Protein AF-A0A1B9MLX7-F1 (afdb_monomer)

Solvent-accessible surface area (backbone atoms only — not comparable to full-atom values): 8567 Å² total; per-residue (Å²): 111,68,70,59,54,53,50,50,52,50,48,53,52,51,50,55,49,59,58,48,46,47,58,79,43,64,92,51,54,65,65,53,55,49,51,52,50,48,68,56,47,51,56,51,53,52,50,49,38,59,75,66,64,44,59,67,57,57,55,50,49,54,51,48,36,74,76,34,62,69,55,48,54,53,51,52,52,52,50,51,52,52,48,53,43,52,49,48,60,43,42,26,48,68,71,72,37,39,64,18,41,53,51,23,61,69,44,44,65,57,52,49,51,53,46,38,36,70,77,68,63,53,80,77,50,75,69,53,49,51,52,49,52,53,51,52,49,53,52,52,51,48,46,68,74,64,64,45,82,47,77,62,34,78,102

Sequence (155 aa):
MIKGVALSILASCLFGLLYYYPVLLHSLSVVDIFCWRLLTSFPAIVILIIAGKQWSVITALFRRIKQQPLFLIGLLFSSVLLTIQMMIFIWAPLNGHGLSASLGYFLLPLAMVISGQIFYKEKLSFLQKIAVALAVLGVAIEIYITGAFSWETAV

Radius of gyration: 19.0 Å; Cα contacts (8 Å, |Δi|>4): 77; chains: 1; bounding box: 47×40×50 Å

Mean predicted aligned error: 7.0 Å

Foldseek 3Di:
DVVVVVVVVVVVVVVVVVLCVLVVVLVDDLVRVVVVCCVVVVVVVVVCCVVVVVVVVVVVVVVVCVVCVVVVVVVVVVVVVVSVLSSLSSVCVSVVLSLLLVLLVLCVVVVVVVCCCPVVVDDDDPVRVVVSVVSVVVSVVSCVVVVSHDPSSVD

pLDDT: mean 86.7, std 7.07, range [55.53, 94.69]

Structure (mmCIF, N/CA/C/O backbone):
data_AF-A0A1B9MLX7-F1
#
_entry.id   AF-A0A1B9MLX7-F1
#
loop_
_atom_site.group_PDB
_atom_site.id
_atom_site.type_symbol
_atom_site.label_atom_id
_atom_site.label_alt_id
_atom_site.label_comp_id
_atom_site.label_asym_id
_atom_site.label_entity_id
_atom_site.label_seq_id
_atom_site.pdbx_PDB_ins_code
_atom_site.Cartn_x
_atom_site.Cartn_y
_atom_site.Cartn_z
_atom_site.occupancy
_atom_site.B_iso_or_equiv
_atom_site.auth_seq_id
_atom_site.auth_comp_id
_atom_site.auth_asym_id
_atom_site.auth_atom_id
_atom_site.pdbx_PDB_model_num
ATOM 1 N N . MET A 1 1 ? -4.236 24.975 4.348 1.00 70.06 1 MET A N 1
ATOM 2 C CA . MET A 1 1 ? -4.414 24.468 2.967 1.00 70.06 1 MET A CA 1
ATOM 3 C C . MET A 1 1 ? -3.074 24.156 2.295 1.00 70.06 1 MET A C 1
ATOM 5 O O . MET A 1 1 ? -2.870 23.005 1.945 1.00 70.06 1 MET A O 1
ATOM 9 N N . ILE A 1 2 ? -2.115 25.095 2.231 1.00 85.56 2 ILE A N 1
ATOM 10 C CA . ILE A 1 2 ? -0.792 24.895 1.585 1.00 85.56 2 ILE A CA 1
ATOM 11 C C . ILE A 1 2 ? 0.001 23.696 2.144 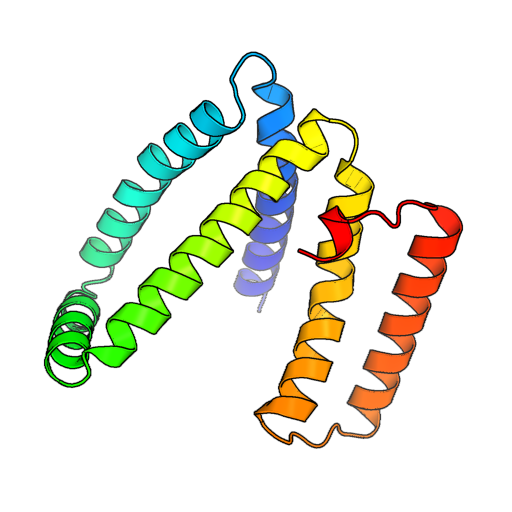1.00 85.56 2 ILE A C 1
ATOM 13 O O . ILE A 1 2 ? 0.517 22.900 1.369 1.00 85.56 2 ILE A O 1
ATOM 17 N N . LYS A 1 3 ? 0.041 23.504 3.473 1.00 82.81 3 LYS A N 1
ATOM 18 C CA . LYS A 1 3 ? 0.730 22.350 4.095 1.00 82.81 3 LYS A CA 1
ATOM 19 C C . LYS A 1 3 ? 0.179 20.994 3.627 1.00 82.81 3 LYS A C 1
ATOM 21 O O . LYS A 1 3 ? 0.952 20.069 3.425 1.00 82.81 3 LYS A O 1
ATOM 26 N N . GLY A 1 4 ? -1.138 20.887 3.434 1.00 87.50 4 GLY A N 1
ATOM 27 C CA . GLY A 1 4 ? -1.777 19.655 2.960 1.00 87.50 4 GLY A CA 1
ATOM 28 C C . GLY A 1 4 ? -1.475 19.376 1.489 1.00 87.50 4 GLY A C 1
ATOM 29 O O . GLY A 1 4 ? -1.146 18.250 1.138 1.00 87.50 4 GLY A O 1
ATOM 30 N N . VAL A 1 5 ? -1.498 20.417 0.651 1.00 89.50 5 VAL A N 1
ATOM 31 C CA . VAL A 1 5 ? -1.122 20.309 -0.768 1.00 89.50 5 VAL A CA 1
ATOM 32 C C . VAL A 1 5 ? 0.344 19.895 -0.908 1.00 89.50 5 VAL A C 1
ATOM 34 O O . VAL A 1 5 ? 0.643 18.953 -1.634 1.00 89.50 5 VAL A O 1
ATOM 37 N N . ALA A 1 6 ? 1.250 20.529 -0.158 1.00 92.75 6 ALA A N 1
ATOM 38 C CA . ALA A 1 6 ? 2.672 20.190 -0.176 1.00 92.75 6 ALA A CA 1
ATOM 39 C C . ALA A 1 6 ? 2.932 18.739 0.261 1.00 92.75 6 ALA A C 1
ATOM 41 O O . ALA A 1 6 ? 3.687 18.027 -0.396 1.00 92.75 6 ALA A O 1
ATOM 42 N N . LEU A 1 7 ? 2.269 18.276 1.328 1.00 91.19 7 LEU A N 1
ATOM 43 C CA . LEU A 1 7 ? 2.366 16.886 1.780 1.00 91.19 7 LEU A CA 1
ATOM 44 C C . LEU A 1 7 ? 1.813 15.899 0.748 1.00 91.19 7 LEU A C 1
ATOM 46 O O . LEU A 1 7 ? 2.410 14.847 0.551 1.00 91.19 7 LEU A O 1
ATOM 50 N N . SER A 1 8 ? 0.716 16.238 0.065 1.00 87.75 8 SER A N 1
ATOM 51 C CA . SER A 1 8 ? 0.154 15.395 -0.994 1.00 87.75 8 SER A CA 1
ATOM 52 C C . SER A 1 8 ? 1.109 15.262 -2.177 1.00 87.75 8 SER A C 1
ATOM 54 O O . SER A 1 8 ? 1.316 14.156 -2.659 1.00 87.75 8 SER A O 1
ATOM 56 N N . ILE A 1 9 ? 1.710 16.367 -2.629 1.00 91.50 9 ILE A N 1
ATOM 57 C CA . ILE A 1 9 ? 2.692 16.349 -3.723 1.00 91.50 9 ILE A CA 1
ATOM 58 C C . ILE A 1 9 ? 3.904 15.508 -3.317 1.00 91.50 9 ILE A C 1
ATOM 60 O O . ILE A 1 9 ? 4.333 14.640 -4.071 1.00 91.50 9 ILE A O 1
ATOM 64 N N . LEU A 1 10 ? 4.425 15.723 -2.106 1.00 93.25 10 LEU A N 1
ATOM 65 C CA . LEU A 1 10 ? 5.564 14.970 -1.592 1.00 93.25 10 LEU A CA 1
ATOM 66 C C . LEU A 1 10 ? 5.253 13.472 -1.490 1.00 93.25 10 LEU A C 1
ATOM 68 O O . LEU A 1 10 ? 6.074 12.657 -1.901 1.00 93.25 10 LEU A O 1
ATOM 72 N N . ALA A 1 11 ? 4.064 13.104 -1.010 1.00 88.75 11 ALA A N 1
ATOM 73 C CA . ALA A 1 11 ? 3.622 11.715 -0.956 1.00 88.75 11 ALA A CA 1
ATOM 74 C C . ALA A 1 11 ? 3.530 11.091 -2.356 1.00 88.75 11 ALA A C 1
ATOM 76 O O . ALA A 1 11 ? 4.032 9.987 -2.553 1.00 88.75 11 ALA A O 1
ATOM 77 N N . SER A 1 12 ? 2.967 11.804 -3.337 1.00 87.81 12 SER A N 1
ATOM 78 C CA . SER A 1 12 ? 2.893 11.332 -4.725 1.00 87.81 12 SER A CA 1
ATOM 79 C C . SER A 1 12 ? 4.280 11.135 -5.345 1.00 87.81 12 SER A C 1
ATOM 81 O O . SER A 1 12 ? 4.532 10.105 -5.968 1.00 87.81 12 SER A O 1
ATOM 83 N N . CYS A 1 13 ? 5.208 12.074 -5.131 1.00 90.38 13 CYS A N 1
ATOM 84 C CA . CYS A 1 13 ? 6.587 11.949 -5.607 1.00 90.38 13 CYS A CA 1
ATOM 85 C C . CYS A 1 13 ? 7.316 10.771 -4.945 1.00 90.38 13 CYS A C 1
ATOM 87 O O . CYS A 1 13 ? 7.984 9.997 -5.630 1.00 90.38 13 CYS A O 1
ATOM 89 N N . LEU A 1 14 ? 7.169 10.607 -3.625 1.00 88.69 14 LEU A N 1
ATOM 90 C CA . LEU A 1 14 ? 7.749 9.476 -2.900 1.00 88.69 14 LEU A CA 1
ATOM 91 C C . LEU A 1 14 ? 7.165 8.144 -3.367 1.00 88.69 14 LEU A C 1
ATOM 93 O O . LEU A 1 14 ? 7.908 7.177 -3.483 1.00 88.69 14 LEU A O 1
ATOM 97 N N . PHE A 1 15 ? 5.865 8.089 -3.658 1.00 85.88 15 PHE A N 1
ATOM 98 C CA . PHE A 1 15 ? 5.226 6.884 -4.176 1.00 85.88 15 PHE A CA 1
ATOM 99 C C . PHE A 1 15 ? 5.789 6.491 -5.548 1.00 85.88 15 PHE A C 1
ATOM 101 O O . PHE A 1 15 ? 6.160 5.336 -5.743 1.00 85.88 15 PHE A O 1
ATOM 108 N N . GLY A 1 16 ? 5.945 7.455 -6.463 1.00 83.94 16 GLY A N 1
ATOM 109 C CA . GLY A 1 16 ? 6.587 7.219 -7.760 1.00 83.94 16 GLY A CA 1
ATOM 110 C C . GLY A 1 16 ? 8.040 6.751 -7.625 1.00 83.94 16 GLY A C 1
ATOM 111 O O . GLY A 1 16 ? 8.450 5.792 -8.276 1.00 83.94 16 GLY A O 1
ATOM 112 N N . LEU A 1 17 ? 8.810 7.361 -6.717 1.00 85.94 17 LEU A N 1
ATOM 113 C CA . LEU A 1 17 ? 10.181 6.934 -6.427 1.00 85.94 17 LEU A CA 1
ATOM 114 C C . LEU A 1 17 ? 10.229 5.509 -5.859 1.00 85.94 17 LEU A C 1
ATOM 116 O O . LEU A 1 17 ? 11.072 4.706 -6.253 1.00 85.94 17 LEU A O 1
ATOM 120 N N . LEU A 1 18 ? 9.310 5.184 -4.949 1.00 82.62 18 LEU A N 1
ATOM 121 C CA . LEU A 1 18 ? 9.201 3.867 -4.328 1.00 82.62 18 LEU A CA 1
ATOM 122 C C . LEU A 1 18 ? 8.823 2.782 -5.346 1.00 82.62 18 LEU A C 1
ATOM 124 O O . LEU A 1 18 ? 9.239 1.638 -5.187 1.00 82.62 18 LEU A O 1
ATOM 128 N N . TYR A 1 19 ? 8.088 3.136 -6.401 1.00 82.62 19 TYR A N 1
ATOM 129 C CA . TYR A 1 19 ? 7.801 2.237 -7.517 1.00 82.62 19 TYR A CA 1
ATOM 130 C C . TYR A 1 19 ? 9.027 1.955 -8.394 1.00 82.62 19 TYR A C 1
ATOM 132 O O . TYR A 1 19 ? 9.206 0.840 -8.875 1.00 82.62 19 TYR A O 1
ATOM 140 N N . TYR A 1 20 ? 9.902 2.947 -8.572 1.00 83.88 20 TYR A N 1
ATOM 141 C CA . TYR A 1 20 ? 11.147 2.794 -9.328 1.00 83.88 20 TYR A CA 1
ATOM 142 C C . TYR A 1 20 ? 12.271 2.125 -8.516 1.00 83.88 20 TYR A C 1
ATOM 144 O O . TYR A 1 20 ? 13.183 1.520 -9.075 1.00 83.88 20 TYR A O 1
ATOM 152 N N . TYR A 1 21 ? 12.198 2.189 -7.186 1.00 84.19 21 TYR A N 1
ATOM 153 C CA . TYR A 1 21 ? 13.201 1.644 -6.270 1.00 84.19 21 TYR A CA 1
ATOM 154 C C . TYR A 1 21 ? 13.591 0.170 -6.523 1.00 84.19 21 TYR A C 1
ATOM 156 O O . TYR A 1 21 ? 14.791 -0.108 -6.528 1.00 84.19 21 TYR A O 1
ATOM 164 N N . PRO A 1 22 ? 12.661 -0.773 -6.795 1.00 82.62 22 PRO A N 1
ATOM 165 C CA . PRO A 1 22 ? 13.012 -2.144 -7.166 1.00 82.62 22 PRO A CA 1
ATOM 166 C C . PRO A 1 22 ? 13.949 -2.245 -8.372 1.00 82.62 22 PRO A C 1
ATOM 168 O O . PRO A 1 22 ? 14.861 -3.060 -8.354 1.00 82.62 22 PRO A O 1
ATOM 171 N N . VAL A 1 23 ? 13.783 -1.390 -9.386 1.00 82.94 23 VAL A N 1
ATOM 172 C CA . VAL A 1 23 ? 14.609 -1.399 -10.608 1.00 82.94 23 VAL A CA 1
ATOM 173 C C . VAL A 1 23 ? 16.068 -1.047 -10.296 1.00 82.94 23 VAL A C 1
ATOM 175 O O . VAL A 1 23 ? 16.997 -1.632 -10.856 1.00 82.94 23 VAL A O 1
ATOM 178 N N . LEU A 1 24 ? 16.290 -0.141 -9.339 1.00 84.19 24 LEU A N 1
ATOM 179 C CA . LEU A 1 24 ? 17.631 0.193 -8.844 1.00 84.19 24 LEU A CA 1
ATOM 180 C C . LEU A 1 24 ? 18.294 -0.977 -8.100 1.00 84.19 24 LEU A C 1
ATOM 182 O O . LEU A 1 24 ? 19.517 -1.031 -8.009 1.00 84.19 24 LEU A O 1
ATOM 186 N N . LEU A 1 25 ? 17.493 -1.917 -7.594 1.00 83.62 25 LEU A N 1
ATOM 187 C CA . LEU A 1 25 ? 17.918 -3.105 -6.859 1.00 83.62 25 LEU A CA 1
ATOM 188 C C . LEU A 1 25 ? 17.772 -4.395 -7.677 1.00 83.62 25 LEU A C 1
ATOM 190 O O . LEU A 1 25 ? 17.652 -5.466 -7.093 1.00 83.62 25 LEU A O 1
ATOM 194 N N . HIS A 1 26 ? 17.795 -4.323 -9.011 1.00 77.69 26 HIS A N 1
ATOM 195 C CA . HIS A 1 26 ? 17.570 -5.478 -9.894 1.00 77.69 26 HIS A CA 1
ATOM 196 C C . HIS A 1 26 ? 18.500 -6.684 -9.646 1.00 77.69 26 HIS A C 1
ATOM 198 O O . HIS A 1 26 ? 18.206 -7.783 -10.104 1.00 77.69 26 HIS A O 1
ATOM 204 N N . SER A 1 27 ? 19.628 -6.494 -8.954 1.00 82.44 27 SER A N 1
ATOM 205 C CA . SER A 1 27 ? 20.536 -7.574 -8.552 1.00 82.44 27 SER A CA 1
ATOM 206 C C . SER A 1 27 ? 20.003 -8.435 -7.399 1.00 82.44 27 SER A C 1
ATOM 208 O O . SER A 1 27 ? 20.518 -9.527 -7.171 1.00 82.44 27 SER A O 1
ATOM 210 N N . LEU A 1 28 ? 18.992 -7.957 -6.671 1.00 85.44 28 LEU A N 1
ATOM 211 C CA . LEU A 1 28 ? 18.345 -8.651 -5.561 1.00 85.44 28 LEU A CA 1
ATOM 212 C C . LEU A 1 28 ? 17.065 -9.350 -6.027 1.00 85.44 28 LEU A C 1
ATOM 214 O O . LEU A 1 28 ? 16.366 -8.872 -6.921 1.00 85.44 28 LEU A O 1
ATOM 218 N N . SER A 1 29 ? 16.715 -10.468 -5.386 1.00 88.56 29 SER A N 1
ATOM 219 C CA . SER A 1 29 ? 15.444 -11.128 -5.680 1.00 88.56 29 SER A CA 1
ATOM 220 C C . SER A 1 29 ? 14.256 -10.303 -5.163 1.00 88.56 29 SER A C 1
ATOM 222 O O . SER A 1 29 ? 14.378 -9.497 -4.238 1.00 88.56 29 SER A O 1
ATOM 224 N N . VAL A 1 30 ? 13.062 -10.540 -5.720 1.00 87.50 30 VAL A N 1
ATOM 225 C CA . VAL A 1 30 ? 11.806 -9.909 -5.258 1.00 87.50 30 VAL A CA 1
ATOM 226 C C . VAL A 1 30 ? 11.595 -10.116 -3.755 1.00 87.50 30 VAL A C 1
ATOM 228 O O . VAL A 1 30 ? 11.156 -9.201 -3.056 1.00 87.50 30 VAL A O 1
ATOM 231 N N . VAL A 1 31 ? 11.935 -11.308 -3.255 1.00 90.25 31 VAL A N 1
ATOM 232 C CA . VAL A 1 31 ? 11.822 -11.660 -1.836 1.00 90.25 31 VAL A CA 1
ATOM 233 C C . VAL A 1 31 ? 12.815 -10.855 -1.000 1.00 90.25 31 VAL A C 1
ATOM 235 O O . VAL A 1 31 ? 12.429 -10.333 0.041 1.00 90.25 31 VAL A O 1
ATOM 238 N N . ASP A 1 32 ? 14.052 -10.677 -1.465 1.00 90.19 32 ASP A N 1
ATOM 239 C CA . ASP A 1 32 ? 15.067 -9.897 -0.744 1.00 90.19 32 ASP A CA 1
ATOM 240 C C . ASP A 1 32 ? 14.664 -8.423 -0.626 1.00 90.19 32 ASP A C 1
ATOM 242 O O . ASP A 1 32 ? 14.730 -7.841 0.459 1.00 90.19 32 ASP A O 1
ATOM 246 N N . ILE A 1 33 ? 14.165 -7.830 -1.717 1.00 89.44 33 ILE A N 1
ATOM 247 C CA . ILE A 1 33 ? 13.663 -6.447 -1.727 1.00 89.44 33 ILE A CA 1
ATOM 248 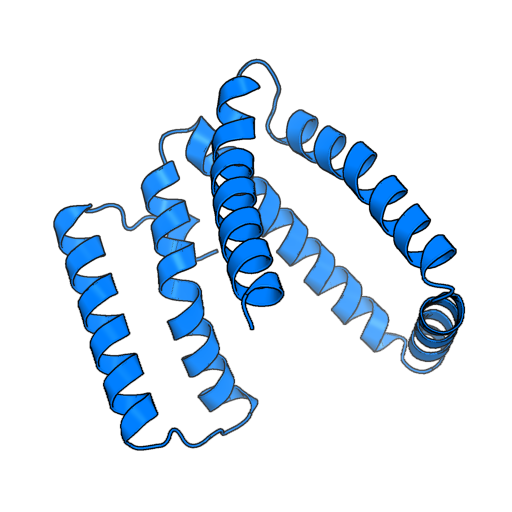C C . ILE A 1 33 ? 12.465 -6.310 -0.778 1.00 89.44 33 ILE A C 1
ATOM 250 O O . ILE A 1 33 ? 12.362 -5.331 -0.032 1.00 89.44 33 ILE A O 1
ATOM 254 N N . PHE A 1 34 ? 11.562 -7.292 -0.769 1.00 90.44 34 PHE A N 1
ATOM 255 C CA . PHE A 1 34 ? 10.416 -7.307 0.136 1.00 90.44 34 PHE A CA 1
ATOM 256 C C . PHE A 1 34 ? 10.843 -7.415 1.608 1.00 90.44 34 PHE A C 1
ATOM 258 O O . PHE A 1 34 ? 10.398 -6.619 2.437 1.00 90.44 34 PHE A O 1
ATOM 265 N N . CYS A 1 35 ? 11.755 -8.334 1.933 1.00 90.94 35 CYS A N 1
ATOM 266 C CA . CYS A 1 35 ? 12.328 -8.485 3.270 1.00 90.94 35 CYS A CA 1
ATOM 267 C C . CYS A 1 35 ? 13.024 -7.201 3.731 1.00 90.94 35 CYS A C 1
ATOM 269 O O . CYS A 1 35 ? 12.807 -6.753 4.856 1.00 90.94 35 CYS A O 1
ATOM 271 N N . TRP A 1 36 ? 13.793 -6.554 2.854 1.00 88.94 36 TRP A N 1
ATOM 272 C CA . TRP A 1 36 ? 14.429 -5.272 3.147 1.00 88.94 36 TRP A CA 1
ATOM 273 C C . TRP A 1 36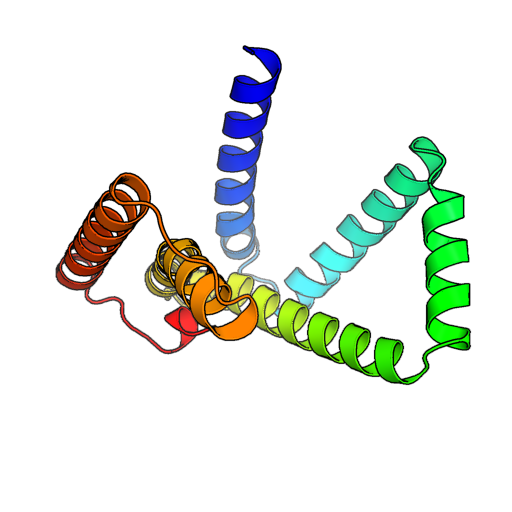 ? 13.403 -4.170 3.456 1.00 88.94 36 TRP A C 1
ATOM 275 O O . TRP A 1 36 ? 13.543 -3.433 4.438 1.00 88.94 36 TRP A O 1
ATOM 285 N N . ARG A 1 37 ? 12.317 -4.086 2.675 1.00 88.25 37 ARG A N 1
ATOM 286 C CA . ARG A 1 37 ? 11.201 -3.161 2.945 1.00 88.25 37 ARG A CA 1
ATOM 287 C C . ARG A 1 37 ? 10.521 -3.454 4.280 1.00 88.25 37 ARG A C 1
ATOM 289 O O . ARG A 1 37 ? 10.196 -2.511 4.998 1.00 88.25 37 ARG A O 1
ATOM 296 N N . LEU A 1 38 ? 10.321 -4.722 4.637 1.00 90.62 38 LEU A N 1
ATOM 297 C CA . LEU A 1 38 ? 9.753 -5.100 5.934 1.00 90.62 38 LEU A CA 1
ATOM 298 C C . LEU A 1 38 ? 10.669 -4.703 7.095 1.00 90.62 38 LEU A C 1
ATOM 300 O O . LEU A 1 38 ? 10.204 -4.077 8.047 1.00 90.62 38 LEU A O 1
ATOM 304 N N . LEU A 1 39 ? 11.965 -5.005 6.994 1.00 92.12 39 LEU A N 1
ATOM 305 C CA . LEU A 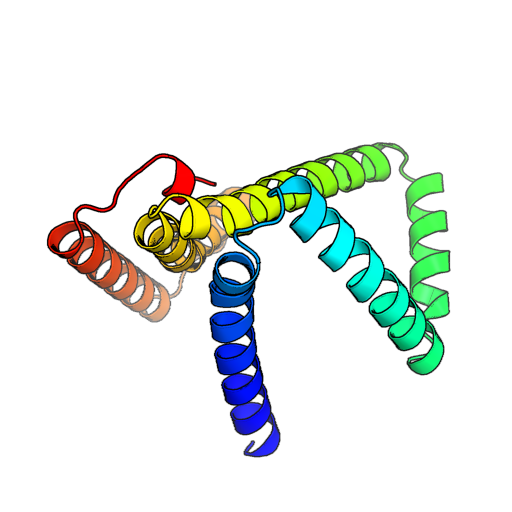1 39 ? 12.958 -4.696 8.026 1.00 92.12 39 LEU A CA 1
ATOM 306 C C . LEU A 1 39 ? 13.128 -3.194 8.259 1.00 92.12 39 LEU A C 1
ATOM 308 O O . LEU A 1 39 ? 13.436 -2.783 9.372 1.00 92.12 39 LEU A O 1
ATOM 312 N N . THR A 1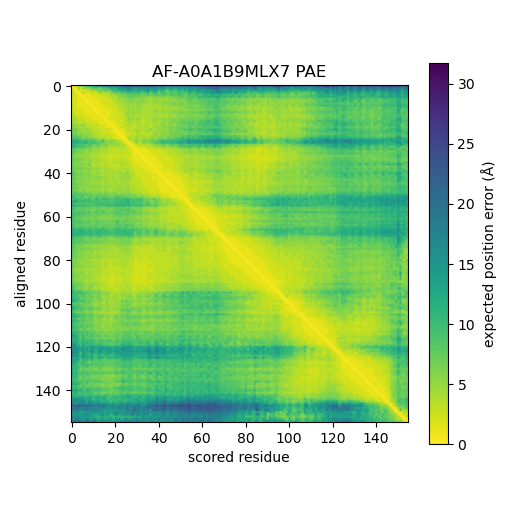 40 ? 12.908 -2.372 7.235 1.00 89.75 40 THR A N 1
ATOM 313 C CA . THR A 1 40 ? 12.992 -0.908 7.342 1.00 89.75 40 THR A CA 1
ATOM 314 C C . THR A 1 40 ? 11.669 -0.274 7.780 1.00 89.75 40 THR A C 1
ATOM 316 O O . THR A 1 40 ? 11.660 0.630 8.616 1.00 89.75 40 THR A O 1
ATOM 319 N N . SER A 1 41 ? 10.536 -0.767 7.273 1.00 90.31 41 SER A N 1
ATOM 320 C CA . SER A 1 41 ? 9.212 -0.197 7.560 1.00 90.31 41 SER A CA 1
ATOM 321 C C . SER A 1 41 ? 8.699 -0.571 8.948 1.00 90.31 41 SER A C 1
ATOM 323 O O . SER A 1 41 ? 8.083 0.257 9.617 1.00 90.31 41 SER A O 1
ATOM 325 N N . PHE A 1 42 ? 8.953 -1.799 9.409 1.00 92.44 42 PHE A N 1
ATOM 326 C CA . PHE A 1 42 ? 8.442 -2.267 10.696 1.00 92.44 42 PHE A CA 1
ATOM 327 C C . PHE A 1 42 ? 8.976 -1.438 11.880 1.00 92.44 42 PHE A C 1
ATOM 329 O O . PHE A 1 42 ? 8.154 -0.915 12.638 1.00 92.44 42 PHE A O 1
ATOM 336 N N . PRO A 1 43 ? 10.297 -1.198 12.025 1.00 94.06 43 PRO A N 1
ATOM 337 C CA . PRO A 1 43 ? 10.812 -0.318 13.072 1.00 94.06 43 PRO A CA 1
ATOM 338 C C . PRO A 1 43 ? 10.288 1.112 12.951 1.00 94.06 43 PRO A C 1
ATOM 340 O O . PRO A 1 43 ? 9.955 1.721 13.964 1.00 94.06 43 PRO A O 1
ATOM 343 N N . ALA A 1 44 ? 10.159 1.642 11.729 1.00 92.75 44 ALA A N 1
ATOM 344 C CA . ALA A 1 44 ? 9.620 2.982 11.511 1.00 92.75 44 ALA A CA 1
ATOM 345 C C . ALA A 1 44 ? 8.180 3.105 12.039 1.00 92.75 44 ALA A C 1
ATOM 347 O O . ALA A 1 44 ? 7.865 4.054 12.758 1.00 92.75 44 ALA A O 1
ATOM 348 N N . ILE A 1 45 ? 7.325 2.116 11.762 1.00 91.50 45 ILE A N 1
ATOM 349 C CA . ILE A 1 45 ? 5.954 2.062 12.288 1.00 91.50 45 ILE A CA 1
ATOM 350 C C . ILE A 1 45 ? 5.963 1.970 13.818 1.00 91.50 45 ILE A C 1
ATOM 352 O O . ILE A 1 45 ? 5.229 2.704 14.478 1.00 91.50 45 ILE A O 1
ATOM 356 N N . VAL A 1 46 ? 6.812 1.115 14.398 1.00 92.00 46 VAL A N 1
ATOM 357 C CA . VAL A 1 46 ? 6.935 0.982 15.860 1.00 92.00 46 VAL A CA 1
ATOM 358 C C . VAL A 1 46 ? 7.338 2.314 16.497 1.00 92.00 46 VAL A C 1
ATOM 360 O O . VAL A 1 46 ? 6.695 2.753 17.449 1.00 92.00 46 VAL A O 1
ATOM 363 N N . ILE A 1 47 ? 8.339 3.002 15.944 1.00 94.12 47 ILE A N 1
ATOM 364 C CA . ILE A 1 47 ? 8.783 4.318 16.422 1.00 94.12 47 ILE A CA 1
ATOM 365 C C . ILE A 1 47 ? 7.642 5.338 16.349 1.00 94.12 47 ILE A C 1
ATOM 367 O O . ILE A 1 47 ? 7.424 6.071 17.313 1.00 94.12 47 ILE A O 1
ATOM 371 N N . LEU A 1 48 ? 6.877 5.367 15.252 1.00 92.56 48 LEU A N 1
ATOM 372 C CA . LEU A 1 48 ? 5.736 6.275 15.102 1.00 92.56 48 LEU A CA 1
ATOM 373 C C . LEU A 1 48 ? 4.633 6.008 16.131 1.00 92.56 48 LEU A C 1
ATOM 375 O O . LEU A 1 48 ? 4.073 6.955 16.680 1.00 92.56 48 LEU A O 1
ATOM 379 N N . ILE A 1 49 ? 4.346 4.742 16.443 1.00 92.31 49 ILE A N 1
ATOM 380 C CA . ILE A 1 49 ? 3.364 4.379 17.474 1.00 92.31 49 ILE A CA 1
ATOM 381 C C . ILE A 1 49 ? 3.831 4.845 18.857 1.00 92.31 49 ILE A C 1
ATOM 383 O O . ILE A 1 49 ? 3.036 5.411 19.616 1.00 92.31 49 ILE A O 1
ATOM 387 N N . ILE A 1 50 ? 5.114 4.638 19.176 1.00 92.75 50 ILE A N 1
ATOM 388 C CA . ILE A 1 50 ? 5.718 5.063 20.445 1.00 92.75 50 ILE A CA 1
ATOM 389 C C . ILE A 1 50 ? 5.665 6.588 20.569 1.00 92.75 50 ILE A C 1
ATOM 391 O O . ILE A 1 50 ? 5.155 7.109 21.562 1.00 92.75 50 ILE A O 1
ATOM 395 N N . ALA A 1 51 ? 6.143 7.303 19.548 1.00 94.44 51 ALA A N 1
ATOM 396 C CA . ALA A 1 51 ? 6.173 8.763 19.513 1.00 94.44 51 ALA A CA 1
ATOM 397 C C . ALA A 1 51 ? 4.761 9.369 19.550 1.00 94.44 51 ALA A C 1
ATOM 399 O O . ALA A 1 51 ? 4.521 10.351 20.252 1.00 94.44 51 ALA A O 1
ATOM 400 N N . GLY A 1 52 ? 3.806 8.745 18.855 1.00 92.00 52 GLY A N 1
ATOM 401 C CA . GLY A 1 52 ? 2.395 9.126 18.858 1.00 92.00 52 GLY A CA 1
ATOM 402 C C . GLY A 1 52 ? 1.634 8.722 20.124 1.00 92.00 52 GLY A C 1
ATOM 403 O O . GLY A 1 52 ? 0.452 9.042 20.238 1.00 92.00 52 GLY A O 1
ATOM 404 N N . LYS A 1 53 ? 2.277 8.013 21.066 1.00 90.56 53 LYS A N 1
ATOM 405 C CA . LYS A 1 53 ? 1.671 7.468 22.295 1.00 90.56 53 LYS A CA 1
ATOM 406 C C . LYS A 1 53 ? 0.406 6.636 22.027 1.00 90.56 53 LYS A C 1
ATOM 408 O O . LYS A 1 53 ? -0.504 6.589 22.853 1.00 90.56 53 LYS A O 1
ATOM 413 N N . GLN A 1 54 ? 0.351 5.934 20.894 1.00 90.94 54 GLN A N 1
ATOM 414 C CA . GLN A 1 54 ? -0.833 5.195 20.428 1.00 90.94 54 GLN A CA 1
ATOM 415 C C . GLN A 1 54 ? -0.929 3.766 20.997 1.00 90.94 54 GLN A C 1
ATOM 417 O O . GLN A 1 54 ? -1.588 2.894 20.433 1.00 90.94 54 GLN A O 1
ATOM 422 N N . TRP A 1 55 ? -0.306 3.504 22.149 1.00 88.44 55 TRP A N 1
ATOM 423 C CA . TRP A 1 55 ? -0.315 2.193 22.814 1.00 88.44 55 TRP A CA 1
ATOM 424 C C . TRP A 1 55 ? -1.723 1.687 23.164 1.00 88.44 55 TRP A C 1
ATOM 426 O O . TRP A 1 55 ? -1.976 0.478 23.189 1.00 88.44 55 TRP A O 1
ATOM 436 N N . SER A 1 56 ? -2.669 2.604 23.384 1.00 88.88 56 SER A N 1
ATOM 437 C CA . SER A 1 56 ? -4.084 2.275 23.586 1.00 88.88 56 SER A CA 1
ATOM 438 C C . SER A 1 56 ? -4.695 1.548 22.381 1.00 88.88 56 SER A C 1
ATOM 440 O O . SER A 1 56 ? -5.522 0.658 22.563 1.00 88.88 56 SER A O 1
ATOM 442 N N . VAL A 1 57 ? -4.247 1.848 21.158 1.00 88.25 57 VAL A N 1
ATOM 443 C CA . VAL A 1 57 ? -4.717 1.193 19.927 1.00 88.25 57 VAL A CA 1
ATOM 444 C C . VAL A 1 57 ? -4.257 -0.264 19.879 1.00 88.25 57 VAL A C 1
ATOM 446 O O . VAL A 1 57 ? -5.057 -1.153 19.593 1.00 88.25 57 VAL A O 1
ATOM 449 N N . ILE A 1 58 ? -2.994 -0.527 20.231 1.00 89.25 58 ILE A N 1
ATOM 450 C CA . ILE A 1 58 ? -2.435 -1.887 20.273 1.00 89.25 58 ILE A CA 1
ATOM 451 C C . ILE A 1 58 ? -3.169 -2.735 21.316 1.00 89.25 58 ILE A C 1
ATOM 453 O O . ILE A 1 58 ? -3.617 -3.845 21.032 1.00 89.25 58 ILE A O 1
ATOM 457 N N . THR A 1 59 ? -3.335 -2.211 22.529 1.00 91.44 59 THR A N 1
ATOM 458 C CA . THR A 1 59 ? -4.036 -2.941 23.600 1.00 91.44 59 THR A CA 1
ATOM 459 C C . THR A 1 59 ? -5.512 -3.189 23.270 1.00 91.44 59 THR A C 1
ATOM 461 O O . THR A 1 59 ? -6.024 -4.280 23.539 1.00 91.44 59 THR A O 1
ATOM 464 N N . ALA A 1 60 ? -6.191 -2.233 22.627 1.00 91.94 60 ALA A N 1
ATOM 465 C CA . ALA A 1 60 ? -7.552 -2.414 22.126 1.00 91.94 60 ALA A CA 1
ATOM 466 C C . ALA A 1 60 ? -7.632 -3.495 21.035 1.00 91.94 60 ALA A C 1
ATOM 468 O O . ALA A 1 60 ? -8.560 -4.306 21.050 1.00 91.94 60 ALA A O 1
ATOM 469 N N . LEU A 1 61 ? -6.645 -3.559 20.134 1.00 90.69 61 LEU A N 1
ATOM 470 C CA . LEU A 1 61 ? -6.558 -4.587 19.097 1.00 90.69 61 LEU A CA 1
ATOM 471 C C . LEU A 1 61 ? -6.458 -5.992 19.708 1.00 90.69 61 LEU A C 1
ATOM 473 O O . LEU A 1 61 ? -7.256 -6.864 19.365 1.00 90.69 61 LEU A O 1
ATOM 477 N N . PHE A 1 62 ? -5.549 -6.201 20.667 1.00 92.31 62 PHE A N 1
ATOM 478 C CA . PHE A 1 62 ? -5.416 -7.489 21.359 1.00 92.31 62 PHE A CA 1
ATOM 479 C C . PHE A 1 62 ? -6.687 -7.879 22.120 1.00 92.31 62 PHE A C 1
ATOM 481 O O . PHE A 1 62 ? -7.102 -9.040 22.087 1.00 92.31 62 PHE A O 1
ATOM 488 N N . ARG A 1 63 ? -7.352 -6.912 22.767 1.00 93.19 63 ARG A N 1
ATOM 489 C CA . ARG A 1 63 ? -8.640 -7.155 23.429 1.00 93.19 63 ARG A CA 1
ATOM 490 C C . ARG A 1 63 ? -9.707 -7.598 22.426 1.00 93.19 63 ARG A C 1
ATOM 492 O O . ARG A 1 63 ? -10.425 -8.555 22.704 1.00 93.19 63 ARG A O 1
ATOM 499 N N . ARG A 1 64 ? -9.787 -6.944 21.263 1.00 91.94 64 ARG A N 1
ATOM 500 C CA . ARG A 1 64 ? -10.742 -7.284 20.200 1.00 91.94 64 ARG A CA 1
ATOM 501 C C . ARG A 1 64 ? -10.483 -8.674 19.628 1.00 91.94 64 ARG A C 1
ATOM 503 O O . ARG A 1 64 ? -11.430 -9.433 19.475 1.00 91.94 64 ARG A O 1
ATOM 510 N N . ILE A 1 65 ? -9.220 -9.033 19.394 1.00 93.06 65 ILE A N 1
ATOM 511 C CA . ILE A 1 65 ? -8.832 -10.380 18.944 1.00 93.06 65 ILE A CA 1
ATOM 512 C C . ILE A 1 65 ? -9.272 -11.441 19.962 1.00 93.06 65 ILE A C 1
ATOM 514 O O . ILE A 1 65 ? -9.847 -12.456 19.579 1.00 93.06 65 ILE A O 1
ATOM 518 N N . LYS A 1 66 ? -9.072 -11.191 21.264 1.00 92.62 66 LYS A N 1
ATOM 519 C CA . LYS A 1 66 ? -9.495 -12.119 22.324 1.00 92.62 66 LYS A CA 1
ATOM 520 C C . LYS A 1 66 ? -11.019 -12.279 22.404 1.00 92.62 66 LYS A C 1
ATOM 522 O O . LYS A 1 66 ? -11.498 -13.361 22.720 1.00 92.62 66 LYS A O 1
ATOM 527 N N . GLN A 1 67 ? -11.774 -11.212 22.141 1.00 93.31 67 GLN A N 1
ATOM 528 C CA . GLN A 1 67 ? -13.243 -11.227 22.155 1.00 93.31 67 GLN A CA 1
ATOM 529 C C . GLN A 1 67 ? -13.850 -11.808 20.869 1.00 93.31 67 GLN A C 1
ATOM 531 O O . GLN A 1 67 ? -14.940 -12.370 20.908 1.00 93.31 67 GLN A O 1
ATOM 536 N N . GLN A 1 68 ? -13.167 -11.661 19.732 1.00 93.06 68 GLN A N 1
ATOM 537 C CA . GLN A 1 68 ? -13.633 -12.072 18.409 1.00 93.06 68 GLN A CA 1
ATOM 538 C C . GLN A 1 68 ? -12.515 -12.835 17.684 1.00 93.06 68 GLN A C 1
ATOM 540 O O . GLN A 1 68 ? -11.818 -12.250 16.857 1.00 93.06 68 GLN A O 1
ATOM 545 N N . PRO A 1 69 ? -12.333 -14.143 17.933 1.00 86.81 69 PRO A N 1
ATOM 546 C CA . PRO A 1 69 ? -11.245 -14.907 17.316 1.00 86.81 69 PRO A CA 1
ATOM 547 C C . PRO A 1 69 ? -11.341 -14.936 15.782 1.00 86.81 69 PRO A C 1
ATOM 549 O O . PRO A 1 69 ? -10.322 -14.957 15.098 1.00 86.81 69 PRO A O 1
ATOM 552 N N . LEU A 1 70 ? -12.553 -14.833 15.225 1.00 92.00 70 LEU A N 1
ATOM 553 C CA . LEU A 1 70 ? -12.770 -14.738 13.778 1.00 92.00 70 LEU A CA 1
ATOM 554 C C . LEU A 1 70 ? -12.149 -13.468 13.160 1.00 92.00 70 LEU A C 1
ATOM 556 O O . LEU A 1 70 ? -11.759 -13.472 11.995 1.00 92.00 70 LEU A O 1
ATOM 560 N N . PHE A 1 71 ? -12.002 -12.393 13.943 1.00 91.81 71 PHE A N 1
ATOM 561 C CA . PHE A 1 71 ? -11.341 -1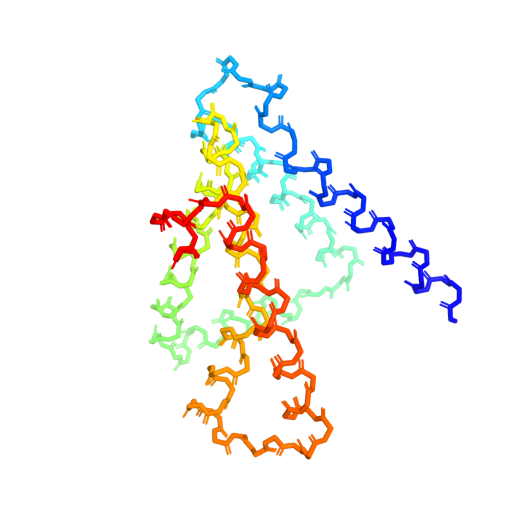1.161 13.505 1.00 91.81 71 PHE A CA 1
ATOM 562 C C . PHE A 1 71 ? -9.857 -11.393 13.192 1.00 91.81 71 PHE A C 1
ATOM 564 O O . PHE A 1 71 ? -9.326 -10.784 12.266 1.00 91.81 71 PHE A O 1
ATOM 571 N N . LEU A 1 72 ? -9.197 -12.311 13.910 1.00 92.44 72 LEU A N 1
ATOM 572 C CA . LEU A 1 72 ? -7.807 -12.676 13.636 1.00 92.44 72 LEU A CA 1
ATOM 573 C C . LEU A 1 72 ? -7.659 -13.317 12.255 1.00 92.44 72 LEU A C 1
ATOM 575 O O . LEU A 1 72 ? -6.715 -13.001 11.539 1.00 92.44 72 LEU A O 1
ATOM 579 N N . ILE A 1 73 ? -8.606 -14.170 11.859 1.00 93.38 73 ILE A N 1
ATOM 580 C CA . ILE A 1 73 ? -8.600 -14.806 10.535 1.00 93.38 73 ILE A CA 1
ATOM 581 C C . ILE A 1 73 ? -8.714 -13.738 9.4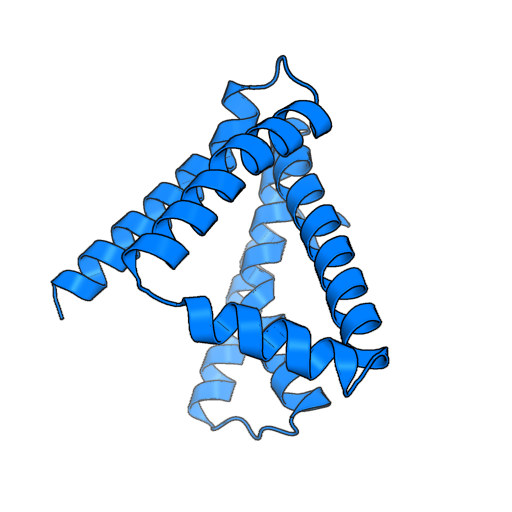44 1.00 93.38 73 ILE A C 1
ATOM 583 O O . ILE A 1 73 ? -7.935 -13.751 8.496 1.00 93.38 73 ILE A O 1
ATOM 587 N N . GLY A 1 74 ? -9.621 -12.769 9.612 1.00 92.94 74 GLY A N 1
ATOM 588 C CA . GLY A 1 74 ? -9.738 -11.634 8.693 1.00 92.94 74 GLY A CA 1
ATOM 589 C C . GLY A 1 74 ? -8.458 -10.796 8.617 1.00 92.94 74 GLY A C 1
ATOM 590 O O . GLY A 1 74 ? -8.047 -10.396 7.532 1.00 92.94 74 GLY A O 1
ATOM 591 N N . LEU A 1 75 ? -7.784 -10.577 9.750 1.00 92.06 75 LEU A N 1
ATOM 592 C CA . LEU A 1 75 ? -6.513 -9.853 9.797 1.00 92.06 75 LEU A CA 1
ATOM 593 C C . LEU A 1 75 ? -5.395 -10.597 9.053 1.00 92.06 75 LEU A C 1
ATOM 595 O O . LEU A 1 75 ? -4.657 -9.984 8.284 1.00 92.06 75 LEU A O 1
ATOM 599 N N . LEU A 1 76 ? -5.287 -11.912 9.257 1.00 94.00 76 LEU A N 1
ATOM 600 C CA . LEU A 1 76 ? -4.316 -12.756 8.561 1.00 94.00 76 LEU A CA 1
ATOM 601 C C . LEU A 1 76 ? -4.592 -12.796 7.059 1.00 94.00 76 LEU A C 1
ATOM 603 O O . LEU A 1 76 ? -3.668 -12.634 6.269 1.00 94.00 76 LEU A O 1
ATOM 607 N N . PHE A 1 77 ? -5.856 -12.942 6.667 1.00 94.69 77 PHE A N 1
ATOM 608 C CA . PHE A 1 77 ? -6.255 -12.928 5.265 1.00 94.69 77 PHE A CA 1
ATOM 609 C C . PHE A 1 77 ? -5.890 -11.602 4.585 1.00 94.69 77 PHE A C 1
ATOM 611 O O . PHE A 1 77 ? -5.225 -11.603 3.550 1.00 94.69 77 PHE A O 1
ATOM 618 N N . SER A 1 78 ? -6.216 -10.466 5.208 1.00 92.50 78 SER A N 1
ATOM 619 C CA . SER A 1 78 ? -5.815 -9.145 4.712 1.00 92.50 78 SER A CA 1
ATOM 620 C C . SER A 1 78 ? -4.295 -8.982 4.644 1.00 92.50 78 SER A C 1
ATOM 622 O O . SER A 1 78 ? -3.787 -8.393 3.696 1.00 92.50 78 SER A O 1
ATOM 624 N N . SER A 1 79 ? -3.552 -9.530 5.612 1.00 92.50 79 SER A N 1
ATOM 625 C CA . SER A 1 79 ? -2.082 -9.520 5.602 1.00 92.50 79 SER A CA 1
ATOM 626 C C . SER A 1 79 ? -1.507 -10.306 4.418 1.00 92.50 79 SER A C 1
ATOM 628 O O . SER A 1 79 ? -0.574 -9.845 3.759 1.00 92.50 79 SER A O 1
ATOM 630 N N . VAL A 1 80 ? -2.087 -11.469 4.100 1.00 94.06 80 VAL A N 1
ATOM 631 C CA . VAL A 1 80 ? -1.695 -12.276 2.935 1.00 94.06 80 VAL A CA 1
ATOM 632 C C . VAL A 1 80 ? -1.991 -11.528 1.638 1.00 94.06 80 VAL A C 1
ATOM 634 O O . VAL A 1 80 ? -1.104 -11.423 0.796 1.00 94.06 80 VAL A O 1
ATOM 637 N N . LEU A 1 81 ? -3.186 -10.947 1.496 1.00 91.56 81 LEU A N 1
ATOM 638 C CA . LEU A 1 81 ? -3.541 -10.147 0.319 1.00 91.56 81 LEU A CA 1
ATOM 639 C C . LEU A 1 81 ? -2.591 -8.961 0.126 1.00 91.56 81 LEU A C 1
ATOM 641 O O . LEU A 1 81 ? -2.074 -8.765 -0.971 1.00 91.56 81 LEU A O 1
ATOM 645 N N . LEU A 1 82 ? -2.299 -8.217 1.196 1.00 91.06 82 LEU A N 1
ATOM 646 C CA . LEU A 1 82 ? -1.338 -7.112 1.156 1.00 91.06 82 LEU A CA 1
ATOM 647 C C . LEU A 1 82 ? 0.069 -7.586 0.778 1.00 91.06 82 LEU A C 1
ATOM 649 O O . LEU A 1 82 ? 0.772 -6.897 0.045 1.00 91.06 82 LEU A O 1
ATOM 653 N N . THR A 1 83 ? 0.483 -8.760 1.254 1.00 91.75 83 THR A N 1
ATOM 654 C CA . THR A 1 83 ? 1.781 -9.343 0.897 1.00 91.75 83 THR A CA 1
ATOM 655 C C . THR A 1 83 ? 1.834 -9.683 -0.590 1.00 91.75 83 THR A C 1
ATOM 657 O O . THR A 1 83 ? 2.771 -9.270 -1.266 1.00 91.75 83 THR A O 1
ATOM 660 N N . ILE A 1 84 ? 0.812 -10.363 -1.119 1.00 91.00 84 ILE A N 1
ATOM 661 C CA . ILE A 1 84 ? 0.711 -10.704 -2.546 1.00 91.00 84 ILE A CA 1
ATOM 662 C C . ILE A 1 84 ? 0.740 -9.433 -3.399 1.00 91.00 84 ILE A C 1
ATOM 664 O O . ILE A 1 84 ? 1.548 -9.329 -4.322 1.00 91.00 84 ILE A O 1
ATOM 668 N N . GLN A 1 85 ? -0.072 -8.437 -3.042 1.00 90.38 85 GLN A N 1
ATOM 669 C CA . GLN A 1 85 ? -0.108 -7.146 -3.724 1.00 90.38 85 GLN A CA 1
ATOM 670 C C . GLN A 1 85 ? 1.274 -6.475 -3.737 1.00 90.38 85 GLN A C 1
ATOM 672 O O . GLN A 1 85 ? 1.740 -6.014 -4.777 1.00 90.38 85 GLN A O 1
ATOM 677 N N . MET A 1 86 ? 1.972 -6.446 -2.597 1.00 89.06 86 MET A N 1
ATOM 678 C CA . MET A 1 86 ? 3.305 -5.841 -2.503 1.00 89.06 86 MET A CA 1
ATOM 679 C C . MET A 1 86 ? 4.367 -6.611 -3.288 1.00 89.06 86 MET A C 1
ATOM 681 O O . MET A 1 86 ? 5.285 -5.992 -3.826 1.00 89.06 86 MET A O 1
ATOM 685 N N . MET A 1 87 ? 4.261 -7.938 -3.375 1.00 89.38 87 MET A N 1
ATOM 686 C CA . MET A 1 87 ? 5.165 -8.739 -4.199 1.00 89.38 87 MET A CA 1
ATOM 687 C C . MET A 1 87 ? 4.958 -8.451 -5.685 1.00 89.38 87 MET A C 1
ATOM 689 O O . MET A 1 87 ? 5.942 -8.250 -6.392 1.00 89.38 87 MET A O 1
ATOM 693 N N . ILE A 1 88 ? 3.709 -8.344 -6.149 1.00 88.00 88 ILE A N 1
ATOM 694 C CA . ILE A 1 88 ? 3.397 -7.970 -7.539 1.00 88.00 88 ILE A CA 1
ATOM 695 C C . ILE A 1 88 ? 3.888 -6.554 -7.839 1.00 88.00 88 ILE A C 1
ATOM 697 O O . ILE A 1 88 ? 4.499 -6.327 -8.879 1.00 88.00 88 ILE A O 1
ATOM 701 N N . PHE A 1 89 ? 3.731 -5.622 -6.896 1.00 86.69 89 PHE A N 1
ATOM 702 C CA . PHE A 1 89 ? 4.244 -4.257 -7.021 1.00 86.69 89 PHE A CA 1
ATOM 703 C C . PHE A 1 89 ? 5.762 -4.194 -7.248 1.00 86.69 89 PHE A C 1
ATOM 705 O O . PHE A 1 89 ? 6.239 -3.309 -7.950 1.00 86.69 89 PHE A O 1
ATOM 712 N N . ILE A 1 90 ? 6.527 -5.117 -6.655 1.00 88.44 90 ILE A N 1
ATOM 713 C CA . ILE A 1 90 ? 7.983 -5.217 -6.839 1.00 88.44 90 ILE A CA 1
ATOM 714 C C . ILE A 1 90 ? 8.314 -5.989 -8.124 1.00 88.44 90 ILE A C 1
ATOM 716 O O . ILE A 1 90 ? 9.198 -5.589 -8.878 1.00 88.44 90 ILE A O 1
ATOM 720 N N . TRP A 1 91 ? 7.611 -7.092 -8.381 1.00 89.00 91 TRP A N 1
ATOM 721 C CA . TRP A 1 91 ? 7.871 -7.995 -9.502 1.00 89.00 91 TRP A CA 1
ATOM 722 C C . TRP A 1 91 ? 7.531 -7.370 -10.861 1.00 89.00 91 TRP A C 1
ATOM 724 O O . TRP A 1 91 ? 8.307 -7.510 -11.806 1.00 89.00 91 TRP A O 1
ATOM 734 N N . ALA A 1 92 ? 6.412 -6.650 -10.962 1.00 87.19 92 ALA A N 1
ATOM 735 C CA . ALA A 1 92 ? 5.930 -6.078 -12.215 1.00 87.19 92 ALA A CA 1
ATOM 736 C C . ALA A 1 92 ? 6.943 -5.126 -12.885 1.00 87.19 92 ALA A C 1
ATOM 738 O O . ALA A 1 92 ? 7.280 -5.364 -14.045 1.00 87.19 92 ALA A O 1
ATOM 739 N N . PRO A 1 93 ? 7.503 -4.100 -12.209 1.00 84.94 93 PRO A N 1
ATOM 740 C CA . PRO A 1 93 ? 8.501 -3.232 -12.833 1.00 84.94 93 PRO A CA 1
ATOM 741 C C . PRO A 1 93 ? 9.813 -3.964 -13.154 1.00 84.94 93 PRO A C 1
ATOM 743 O O . PRO A 1 93 ? 10.435 -3.654 -14.166 1.00 84.94 93 PRO A O 1
ATOM 746 N N . LEU A 1 94 ? 10.212 -4.963 -12.356 1.00 85.62 94 LEU A N 1
ATOM 747 C CA . LEU A 1 94 ? 11.416 -5.766 -12.615 1.00 85.62 94 LEU A CA 1
ATOM 748 C C . LEU A 1 94 ? 11.309 -6.631 -13.879 1.00 85.62 94 LEU A C 1
ATOM 750 O O . LEU A 1 94 ? 12.321 -6.888 -14.522 1.00 85.62 94 LEU A O 1
ATOM 754 N N . ASN A 1 95 ? 10.098 -7.055 -14.248 1.00 85.38 95 ASN A N 1
ATOM 755 C CA . ASN A 1 95 ? 9.850 -7.906 -15.417 1.00 85.38 95 ASN A CA 1
ATOM 756 C C . ASN A 1 95 ? 9.309 -7.122 -16.626 1.00 85.38 95 ASN A C 1
ATOM 758 O O . ASN A 1 95 ? 8.838 -7.722 -17.585 1.00 85.38 95 ASN A O 1
ATOM 762 N N . GLY A 1 96 ? 9.345 -5.785 -16.598 1.00 83.31 96 GLY A N 1
ATOM 763 C CA . GLY A 1 96 ? 8.844 -4.950 -17.699 1.00 83.31 96 GLY A CA 1
ATOM 764 C C . GLY A 1 96 ? 7.317 -4.801 -17.754 1.00 83.31 96 GLY A C 1
ATOM 765 O O . GLY A 1 96 ? 6.801 -4.113 -18.629 1.00 83.31 96 GLY A O 1
ATOM 766 N N . HIS A 1 97 ? 6.589 -5.349 -16.780 1.00 83.81 97 HIS A N 1
ATOM 767 C CA . HIS A 1 97 ? 5.132 -5.232 -16.624 1.00 83.81 97 HIS A CA 1
ATOM 768 C C . HIS A 1 97 ? 4.715 -4.006 -15.798 1.00 83.81 97 HIS A C 1
ATOM 770 O O . HIS A 1 97 ? 3.619 -3.949 -15.234 1.00 83.81 97 HIS A O 1
ATOM 776 N N . GLY A 1 98 ? 5.583 -2.995 -15.709 1.00 81.94 98 GLY A N 1
ATOM 777 C CA . GLY A 1 98 ? 5.321 -1.841 -14.856 1.00 81.94 98 GLY A CA 1
ATOM 778 C C . GLY A 1 98 ? 4.095 -1.020 -15.290 1.00 81.94 98 GLY A C 1
ATOM 779 O O . GLY A 1 98 ? 3.349 -0.477 -14.471 1.00 81.94 98 GLY A O 1
ATOM 780 N N . LEU A 1 99 ? 3.833 -0.991 -16.598 1.00 79.88 99 LEU A N 1
ATOM 781 C CA . LEU A 1 99 ? 2.669 -0.316 -17.167 1.00 79.88 99 LEU A CA 1
ATOM 782 C C . LEU A 1 99 ? 1.359 -1.025 -16.780 1.00 79.88 99 LEU A C 1
ATOM 784 O O . LEU A 1 99 ? 0.411 -0.370 -16.353 1.00 79.88 99 LEU A O 1
ATOM 788 N N . SER A 1 100 ? 1.337 -2.361 -16.822 1.00 77.75 100 SER A N 1
ATOM 789 C CA . SER A 1 100 ? 0.189 -3.180 -16.404 1.00 77.75 100 SER A CA 1
ATOM 790 C C . SER A 1 100 ? -0.141 -3.025 -14.919 1.00 77.75 100 SER A C 1
ATOM 792 O O . SER A 1 100 ? -1.314 -2.926 -14.558 1.00 77.75 100 SER A O 1
ATOM 794 N N . ALA A 1 101 ? 0.873 -2.938 -14.054 1.00 82.50 101 ALA A N 1
ATOM 795 C CA . ALA A 1 101 ? 0.662 -2.682 -12.628 1.00 82.50 101 ALA A CA 1
ATOM 796 C C . ALA A 1 101 ? 0.157 -1.250 -12.365 1.00 82.50 101 ALA A C 1
ATOM 798 O O . ALA A 1 101 ? -0.732 -1.046 -11.539 1.00 82.50 101 ALA A O 1
ATOM 799 N N . SER A 1 102 ? 0.664 -0.254 -13.098 1.00 80.00 102 SER A N 1
ATOM 800 C CA . SER A 1 102 ? 0.190 1.137 -12.992 1.00 80.00 102 SER A CA 1
ATOM 801 C C . SER A 1 102 ? -1.272 1.286 -13.439 1.00 80.00 102 SER A C 1
ATOM 803 O O . SER A 1 102 ? -2.047 1.988 -12.791 1.00 80.00 102 SER A O 1
ATOM 805 N N . LEU A 1 103 ? -1.683 0.555 -14.482 1.00 80.56 103 LEU A N 1
ATOM 806 C CA . LEU A 1 103 ? -3.087 0.441 -14.893 1.00 80.56 103 LEU A CA 1
ATOM 807 C C . LEU A 1 103 ? -3.985 -0.120 -13.781 1.00 80.56 103 LEU A C 1
ATOM 809 O O . LEU A 1 103 ? -5.094 0.379 -13.587 1.00 80.56 103 LEU A O 1
ATOM 813 N N . GLY A 1 104 ? -3.504 -1.104 -13.014 1.00 81.12 104 GLY A N 1
ATOM 814 C CA . GLY A 1 104 ? -4.218 -1.626 -11.842 1.00 81.12 104 GLY A CA 1
ATOM 815 C C . GLY A 1 104 ? -4.510 -0.527 -10.812 1.00 81.12 104 GLY A C 1
ATOM 816 O O . GLY A 1 104 ? -5.637 -0.391 -10.331 1.00 81.12 104 GLY A O 1
ATOM 817 N N . TYR A 1 105 ? -3.541 0.357 -10.555 1.00 81.69 105 TYR A N 1
ATOM 818 C CA . TYR A 1 105 ? -3.746 1.517 -9.677 1.00 81.69 105 TYR A CA 1
ATOM 819 C C . TYR A 1 105 ? -4.752 2.531 -10.228 1.00 81.69 105 TYR A C 1
ATOM 821 O O . TYR A 1 105 ? -5.492 3.129 -9.446 1.00 81.69 105 TYR A O 1
ATOM 829 N N . PHE A 1 106 ? -4.830 2.711 -11.548 1.00 80.44 106 PHE A N 1
ATOM 830 C CA . PHE A 1 106 ? -5.864 3.554 -12.159 1.00 80.44 106 PHE A CA 1
ATOM 831 C C . PHE A 1 106 ? -7.264 2.936 -12.083 1.00 80.44 106 PHE A C 1
ATOM 833 O O . PHE A 1 106 ? -8.252 3.668 -12.016 1.00 80.44 106 PHE A O 1
ATOM 840 N N . LEU A 1 107 ? -7.365 1.606 -12.029 1.00 84.25 107 LEU A N 1
ATOM 841 C CA . LEU A 1 107 ? -8.626 0.895 -11.806 1.00 84.25 107 LEU A CA 1
ATOM 842 C C . LEU A 1 107 ? -9.078 0.919 -10.340 1.00 84.25 107 LEU A C 1
ATOM 844 O O . LEU A 1 107 ? -10.275 0.796 -10.076 1.00 84.25 107 LEU A O 1
ATOM 848 N N . LEU A 1 108 ? -8.166 1.114 -9.384 1.00 86.38 108 LEU A N 1
ATOM 849 C CA . LEU A 1 108 ? -8.468 1.042 -7.952 1.00 86.38 108 LEU A CA 1
ATOM 850 C C . LEU A 1 108 ? -9.604 1.987 -7.506 1.00 86.38 108 LEU A C 1
ATOM 852 O O . LEU A 1 108 ? -10.508 1.516 -6.815 1.00 86.38 108 LEU A O 1
ATOM 856 N N . PRO A 1 109 ? -9.672 3.270 -7.916 1.00 85.50 109 PRO A N 1
ATOM 857 C CA . PRO A 1 109 ? -10.813 4.131 -7.595 1.00 85.50 109 PRO A CA 1
ATOM 858 C C . PRO A 1 109 ? -12.153 3.589 -8.113 1.00 85.50 109 PRO A C 1
ATOM 860 O O . PRO A 1 109 ? -13.161 3.675 -7.413 1.00 85.50 109 PRO A O 1
ATOM 863 N N . LEU A 1 110 ? -12.174 2.997 -9.312 1.00 87.12 110 LEU A N 1
ATOM 864 C CA . LEU A 1 110 ? -13.377 2.388 -9.886 1.00 87.12 110 LEU A CA 1
ATOM 865 C C . LEU A 1 110 ? -13.779 1.131 -9.109 1.00 87.12 110 LEU A C 1
ATOM 867 O O . LEU A 1 110 ? -14.947 0.976 -8.752 1.00 87.12 110 LEU A O 1
ATOM 871 N N . ALA A 1 111 ? -12.810 0.274 -8.779 1.00 87.00 111 ALA A N 1
ATOM 872 C CA . ALA A 1 111 ? -13.028 -0.910 -7.955 1.00 87.00 111 ALA A CA 1
ATOM 873 C C . ALA A 1 111 ? -13.561 -0.543 -6.560 1.00 87.00 111 ALA A C 1
ATOM 875 O O . ALA A 1 111 ? -14.477 -1.195 -6.055 1.00 87.00 111 ALA A O 1
ATOM 876 N N . MET A 1 112 ? -13.049 0.537 -5.962 1.00 87.00 112 MET A N 1
ATOM 877 C CA . MET A 1 112 ? -13.529 1.074 -4.687 1.00 87.00 112 MET A CA 1
ATOM 878 C C . MET A 1 112 ? -14.975 1.568 -4.784 1.00 87.00 112 MET A C 1
ATOM 880 O O . MET A 1 112 ? -15.773 1.264 -3.901 1.00 87.00 112 MET A O 1
ATOM 884 N N . VAL A 1 113 ? -15.344 2.269 -5.862 1.00 88.50 113 VAL A N 1
ATOM 885 C CA . VAL A 1 113 ? -16.733 2.703 -6.095 1.00 88.50 113 VAL A CA 1
ATOM 886 C C . VAL A 1 113 ? -17.669 1.503 -6.230 1.00 88.50 113 VAL A C 1
ATOM 888 O O . VAL A 1 113 ? -18.707 1.462 -5.572 1.00 88.50 113 VAL A O 1
ATOM 891 N N . ILE A 1 114 ? -17.299 0.509 -7.040 1.00 87.44 114 ILE A N 1
ATOM 892 C CA . ILE A 1 114 ? -18.098 -0.708 -7.242 1.00 87.44 114 ILE A CA 1
ATOM 893 C C . ILE A 1 114 ? -18.257 -1.465 -5.917 1.00 87.44 114 ILE A C 1
ATOM 895 O O . ILE A 1 114 ? -19.367 -1.847 -5.546 1.00 87.44 114 ILE A O 1
ATOM 899 N N . SER A 1 115 ? -17.169 -1.622 -5.162 1.00 87.12 115 SER A N 1
ATOM 900 C CA . SER A 1 115 ? -17.187 -2.264 -3.843 1.00 87.12 115 SER A CA 1
ATOM 901 C C . SER A 1 115 ? -18.066 -1.495 -2.849 1.00 87.12 115 SER A C 1
ATOM 903 O O . SER A 1 115 ? -18.867 -2.102 -2.139 1.00 87.12 115 SER A O 1
ATOM 905 N N . GLY A 1 116 ? -17.988 -0.161 -2.848 1.00 87.81 116 GLY A N 1
ATOM 906 C CA . GLY A 1 116 ? -18.868 0.731 -2.087 1.00 87.81 116 GLY A CA 1
ATOM 907 C C . GLY A 1 116 ? -20.349 0.478 -2.381 1.00 87.81 116 GLY A C 1
ATOM 908 O O . GLY A 1 116 ? -21.161 0.267 -1.479 1.00 87.81 116 GLY A O 1
ATOM 909 N N . GLN A 1 117 ? -20.704 0.401 -3.662 1.00 87.62 117 GLN A N 1
ATOM 910 C CA . GLN A 1 117 ? -22.077 0.132 -4.082 1.00 87.62 117 GLN A CA 1
ATOM 911 C C . GLN A 1 117 ? -22.555 -1.278 -3.716 1.00 87.62 117 GLN A C 1
ATOM 913 O O . GLN A 1 117 ? -23.696 -1.433 -3.288 1.00 87.62 117 GLN A O 1
ATOM 918 N N . ILE A 1 118 ? -21.717 -2.307 -3.870 1.00 90.12 118 ILE A N 1
ATOM 919 C CA . ILE A 1 118 ? -22.117 -3.705 -3.638 1.00 90.12 118 ILE A CA 1
ATOM 920 C C . ILE A 1 118 ? -22.203 -4.016 -2.140 1.00 90.12 118 ILE A C 1
ATOM 922 O O . ILE A 1 118 ? -23.230 -4.508 -1.669 1.00 90.12 118 ILE A O 1
ATOM 926 N N . PHE A 1 119 ? -21.141 -3.731 -1.384 1.00 90.56 119 PHE A N 1
ATOM 927 C CA . PHE A 1 119 ? -21.041 -4.130 0.022 1.00 90.56 119 PHE A CA 1
ATOM 928 C C . PHE A 1 119 ? -21.744 -3.152 0.962 1.00 90.56 119 PHE A C 1
ATOM 930 O O . PHE A 1 119 ? -22.406 -3.581 1.908 1.00 90.56 119 PHE A O 1
ATOM 937 N N . TYR A 1 120 ? -21.641 -1.849 0.691 1.00 88.50 120 TYR A N 1
ATOM 938 C CA . TYR A 1 120 ? -22.203 -0.804 1.552 1.00 88.50 120 TYR A CA 1
ATOM 939 C C . TYR A 1 120 ? -23.546 -0.264 1.041 1.00 88.50 120 TYR A C 1
ATOM 941 O O . TYR A 1 120 ? -24.194 0.519 1.734 1.00 88.50 120 TYR A O 1
ATOM 949 N N . LYS A 1 121 ? -24.008 -0.715 -0.139 1.00 87.62 121 LYS A N 1
ATOM 950 C CA . LYS A 1 121 ? -25.270 -0.284 -0.776 1.00 87.62 121 LYS A CA 1
ATOM 951 C C . LYS A 1 121 ? -25.354 1.235 -0.957 1.00 87.62 121 LYS A C 1
ATOM 953 O O . LYS A 1 121 ? -26.442 1.818 -0.923 1.00 87.62 121 LYS A O 1
ATOM 958 N N . GLU A 1 122 ? -24.205 1.879 -1.150 1.00 88.31 122 GLU A N 1
ATOM 959 C CA . GLU A 1 122 ? -24.119 3.326 -1.307 1.00 88.31 122 GLU A CA 1
ATOM 960 C C . GLU A 1 122 ? -24.749 3.786 -2.625 1.00 88.31 122 GLU A C 1
ATOM 962 O O . GLU A 1 122 ? -24.524 3.221 -3.700 1.00 88.31 122 GLU A O 1
ATOM 967 N N . LYS A 1 123 ? -25.548 4.854 -2.552 1.00 85.81 123 LYS A N 1
ATOM 968 C CA . LYS A 1 123 ? -26.143 5.486 -3.731 1.00 85.81 123 LYS A CA 1
ATOM 969 C C . LYS A 1 123 ? -25.269 6.651 -4.169 1.00 85.81 123 LYS A C 1
ATOM 971 O O . LYS A 1 123 ? -25.147 7.638 -3.451 1.00 85.81 123 LYS A O 1
ATOM 976 N N . LEU A 1 124 ? -24.720 6.552 -5.377 1.00 85.31 124 LEU A N 1
ATOM 977 C CA . LEU A 1 124 ? -23.929 7.631 -5.961 1.00 85.31 124 LEU A CA 1
ATOM 978 C C . LEU A 1 124 ? -24.815 8.824 -6.327 1.00 85.31 124 LEU A C 1
ATOM 980 O O . LEU A 1 124 ? -25.866 8.662 -6.962 1.00 85.31 124 LEU A O 1
ATOM 984 N N . SER A 1 125 ? -24.351 10.023 -5.982 1.00 91.62 125 SER A N 1
ATOM 985 C CA . S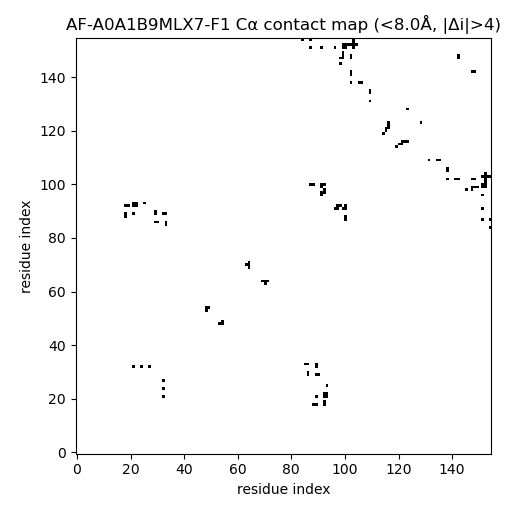ER A 1 125 ? -24.951 11.273 -6.448 1.00 91.62 125 SER A CA 1
ATOM 986 C C . SER A 1 125 ? -24.780 11.434 -7.963 1.00 91.62 125 SER A C 1
ATOM 988 O O . SER A 1 125 ? -23.943 10.781 -8.589 1.00 91.62 125 SER A O 1
ATOM 990 N N . PHE A 1 126 ? -25.561 12.321 -8.582 1.00 91.38 126 PHE A N 1
ATOM 991 C CA . PHE A 1 126 ? -25.463 12.572 -10.024 1.00 91.38 126 PHE A CA 1
ATOM 992 C C . PHE A 1 126 ? -24.047 13.000 -10.453 1.00 91.38 126 PHE A C 1
ATOM 994 O O . PHE A 1 126 ? -23.505 12.461 -11.414 1.00 91.38 126 PHE A O 1
ATOM 1001 N N . LEU A 1 127 ? -23.406 13.885 -9.682 1.00 91.44 127 LEU A N 1
ATOM 1002 C CA . LEU A 1 127 ? -22.031 14.322 -9.940 1.00 91.44 127 LEU A CA 1
ATOM 1003 C C . LEU A 1 127 ? -21.013 13.184 -9.780 1.00 91.44 127 LEU A C 1
ATOM 1005 O O . LEU A 1 127 ? -20.094 13.076 -10.585 1.00 91.44 127 LEU A O 1
ATOM 1009 N N . GLN A 1 128 ? -21.189 12.302 -8.790 1.00 87.75 128 GLN A N 1
ATOM 1010 C CA . GLN A 1 128 ? -20.326 11.126 -8.628 1.00 87.75 128 GLN A CA 1
ATOM 1011 C C . GLN A 1 128 ? -20.469 10.152 -9.799 1.00 87.75 128 GLN A C 1
ATOM 1013 O O . GLN A 1 128 ? -19.469 9.618 -10.260 1.00 87.75 128 GLN A O 1
ATOM 1018 N N . LYS A 1 129 ? -21.682 9.956 -10.333 1.00 89.44 129 LYS A N 1
ATOM 1019 C CA . LYS A 1 129 ? -21.889 9.129 -11.533 1.00 89.44 129 LYS A CA 1
ATOM 1020 C C . LYS A 1 129 ? -21.165 9.701 -12.750 1.00 89.44 129 LYS A C 1
ATOM 1022 O O . LYS A 1 129 ? -20.551 8.940 -13.488 1.00 89.44 129 LYS A O 1
ATOM 1027 N N . ILE A 1 130 ? -21.198 11.024 -12.935 1.00 92.75 130 ILE A N 1
ATOM 1028 C CA . ILE A 1 130 ? -20.435 11.691 -14.000 1.00 92.75 130 ILE A CA 1
ATOM 1029 C C . ILE A 1 130 ? -18.931 11.490 -13.786 1.00 92.75 130 ILE A C 1
ATOM 1031 O O . ILE A 1 130 ? -18.233 11.116 -14.723 1.00 92.75 130 ILE A O 1
ATOM 1035 N N . ALA A 1 131 ? -18.431 11.677 -12.561 1.00 88.94 131 ALA A N 1
ATOM 1036 C CA . ALA A 1 131 ? -17.018 11.469 -12.247 1.00 88.94 131 ALA A CA 1
ATOM 1037 C C . ALA A 1 131 ? -16.572 10.023 -12.523 1.00 88.94 131 ALA A C 1
ATOM 1039 O O . ALA A 1 131 ? -15.514 9.804 -13.104 1.00 88.94 131 ALA A O 1
ATOM 1040 N N . VAL A 1 132 ? -17.407 9.040 -12.171 1.00 89.81 132 VAL A N 1
ATOM 1041 C CA . VAL A 1 132 ? -17.168 7.622 -12.470 1.00 89.81 132 VAL A CA 1
ATOM 1042 C C . VAL A 1 132 ? -17.171 7.374 -13.975 1.00 89.81 132 VAL A C 1
ATOM 1044 O O . VAL A 1 132 ? -16.268 6.711 -14.467 1.00 89.81 132 VAL A O 1
ATOM 1047 N N . ALA A 1 133 ? -18.122 7.937 -14.727 1.00 90.94 133 ALA A N 1
ATOM 1048 C CA . ALA A 1 133 ? -18.153 7.803 -16.184 1.00 90.94 133 ALA A CA 1
ATOM 1049 C C . ALA A 1 133 ? -16.890 8.382 -16.845 1.00 90.94 133 ALA A C 1
ATOM 1051 O O . ALA A 1 133 ? -16.308 7.747 -17.721 1.00 90.94 133 ALA A O 1
ATOM 1052 N N . LEU A 1 134 ? -16.422 9.547 -16.386 1.00 91.06 134 LEU A N 1
ATOM 1053 C CA . LEU A 1 134 ? -15.168 10.146 -16.849 1.00 91.06 134 LEU A CA 1
ATOM 1054 C C . LEU A 1 134 ? -13.951 9.288 -16.488 1.00 91.06 134 LEU A C 1
ATOM 1056 O O . LEU A 1 134 ? -13.072 9.106 -17.325 1.00 91.06 134 LEU A O 1
ATOM 1060 N N . ALA A 1 135 ? -13.907 8.730 -15.276 1.00 87.38 135 ALA A N 1
ATOM 1061 C CA . ALA A 1 135 ? -12.835 7.830 -14.858 1.00 87.38 135 ALA A CA 1
ATOM 1062 C C . ALA A 1 135 ? -12.813 6.540 -15.697 1.00 87.38 135 ALA A C 1
ATOM 1064 O O . ALA A 1 135 ? -11.747 6.126 -16.143 1.00 87.38 135 ALA A O 1
ATOM 1065 N N . VAL A 1 136 ? -13.979 5.947 -15.986 1.00 88.56 136 VAL A N 1
ATOM 1066 C CA . VAL A 1 136 ? -14.101 4.781 -16.881 1.00 88.56 136 VAL A CA 1
ATOM 1067 C C . VAL A 1 136 ? -13.595 5.114 -18.283 1.00 88.56 136 VAL A C 1
ATOM 1069 O O . VAL A 1 136 ? -12.834 4.336 -18.848 1.00 88.56 136 VAL A O 1
ATOM 1072 N N . LEU A 1 137 ? -13.969 6.272 -18.834 1.00 90.38 137 LEU A N 1
ATOM 1073 C CA . LEU A 1 137 ? -13.479 6.716 -20.141 1.00 90.38 137 LEU A CA 1
ATOM 1074 C C . LEU A 1 137 ? -11.962 6.927 -20.145 1.00 90.38 137 LEU A C 1
ATOM 1076 O O . LEU A 1 137 ? -11.295 6.477 -21.071 1.00 90.38 137 LEU A O 1
ATOM 1080 N N . GLY A 1 138 ? -11.412 7.561 -19.107 1.00 85.81 138 GLY A N 1
ATOM 1081 C CA . GLY A 1 138 ? -9.969 7.766 -18.971 1.00 85.81 138 GLY A CA 1
ATOM 1082 C C . GLY A 1 138 ? -9.200 6.447 -18.946 1.00 85.81 138 GLY A C 1
ATOM 1083 O O . GLY A 1 138 ? -8.242 6.281 -19.695 1.00 85.81 138 GLY A O 1
ATOM 1084 N N . VAL A 1 139 ? -9.669 5.475 -18.160 1.00 84.81 139 VAL A N 1
ATOM 1085 C CA . VAL A 1 139 ? -9.055 4.142 -18.108 1.00 84.81 139 VAL A CA 1
ATOM 1086 C C . VAL A 1 139 ? -9.221 3.390 -19.432 1.00 84.81 139 VAL A C 1
ATOM 1088 O O . VAL A 1 139 ? -8.281 2.740 -19.876 1.00 84.81 139 VAL A O 1
ATOM 1091 N N . ALA A 1 140 ? -10.371 3.495 -20.103 1.00 85.50 140 ALA A N 1
ATOM 1092 C CA . ALA A 1 140 ? -10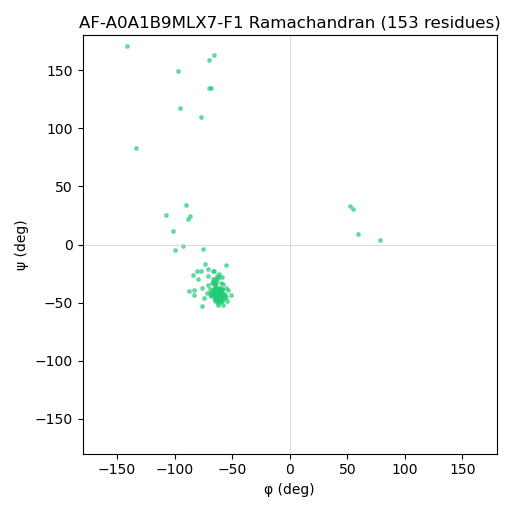.586 2.859 -21.403 1.00 85.50 140 ALA A CA 1
ATOM 1093 C C . ALA A 1 140 ? -9.635 3.405 -22.483 1.00 85.50 140 ALA A C 1
ATOM 1095 O O . ALA A 1 140 ? -9.092 2.630 -23.269 1.00 85.50 140 ALA A O 1
ATOM 1096 N N . ILE A 1 141 ? -9.405 4.722 -22.495 1.00 85.44 141 ILE A N 1
ATOM 1097 C CA . ILE A 1 141 ? -8.425 5.364 -23.379 1.00 85.44 141 ILE A CA 1
ATOM 1098 C C . ILE A 1 141 ? -7.015 4.872 -23.049 1.00 85.44 141 ILE A C 1
ATOM 1100 O O . ILE A 1 141 ? -6.284 4.483 -23.957 1.00 85.44 141 ILE A O 1
ATOM 1104 N N . GLU A 1 142 ? -6.646 4.835 -21.768 1.00 80.31 142 GLU A N 1
ATOM 1105 C CA . GLU A 1 142 ? -5.326 4.365 -21.346 1.00 80.31 142 GLU A CA 1
ATOM 1106 C C . GLU A 1 142 ? -5.091 2.907 -21.766 1.00 80.31 142 GLU A C 1
ATOM 1108 O O . GLU A 1 142 ? -4.050 2.592 -22.337 1.00 80.31 142 GLU A O 1
ATOM 1113 N N . ILE A 1 143 ? -6.073 2.019 -21.572 1.00 82.81 143 ILE A N 1
ATOM 1114 C CA . ILE A 1 143 ? -6.003 0.617 -22.017 1.00 82.81 143 ILE A CA 1
ATOM 1115 C C . ILE A 1 143 ? -5.849 0.537 -23.539 1.00 82.81 143 ILE A C 1
ATOM 1117 O O . ILE A 1 143 ? -5.038 -0.248 -24.027 1.00 82.81 143 ILE A O 1
ATOM 1121 N N . TYR A 1 144 ? -6.593 1.352 -24.293 1.00 82.88 144 TYR A N 1
ATOM 1122 C CA . TYR A 1 144 ? -6.506 1.380 -25.753 1.00 82.88 144 TYR A CA 1
ATOM 1123 C C . TYR A 1 144 ? -5.124 1.828 -26.250 1.00 82.88 144 TYR A C 1
ATOM 1125 O O . TYR A 1 144 ? -4.601 1.257 -27.203 1.00 82.88 144 TYR A O 1
ATOM 1133 N N . ILE A 1 145 ? -4.520 2.828 -25.601 1.00 79.88 145 ILE A N 1
ATOM 1134 C CA . ILE A 1 145 ? -3.202 3.365 -25.972 1.00 79.88 145 ILE A CA 1
ATOM 1135 C C . ILE A 1 145 ? -2.080 2.406 -25.572 1.00 79.88 145 ILE A C 1
ATOM 1137 O O . ILE A 1 145 ? -1.157 2.165 -26.347 1.00 79.88 145 ILE A O 1
ATOM 1141 N N . THR A 1 146 ? -2.132 1.891 -24.347 1.00 72.19 146 THR A N 1
ATOM 1142 C CA . THR A 1 146 ? -1.035 1.109 -23.765 1.00 72.19 146 THR A CA 1
ATOM 1143 C C . THR A 1 146 ? -1.072 -0.359 -24.173 1.00 72.19 146 THR A C 1
ATOM 1145 O O . THR A 1 146 ? -0.035 -1.017 -24.143 1.00 72.19 146 THR A O 1
ATOM 1148 N N . GLY A 1 147 ? -2.253 -0.899 -24.502 1.00 72.75 147 GLY A N 1
ATOM 1149 C CA . GLY A 1 147 ? -2.459 -2.331 -24.740 1.00 72.75 147 GLY A CA 1
ATOM 1150 C C . GLY A 1 147 ? -2.096 -3.216 -23.539 1.00 72.75 147 GLY A C 1
ATOM 1151 O O . GLY A 1 147 ? -2.057 -4.436 -23.665 1.00 72.75 147 GLY A O 1
ATOM 1152 N N . ALA A 1 148 ? -1.815 -2.624 -22.373 1.00 62.34 148 ALA A N 1
ATOM 1153 C CA . ALA A 1 148 ? -1.103 -3.268 -21.273 1.00 62.34 148 ALA A CA 1
ATOM 1154 C C . ALA A 1 148 ? -2.040 -3.988 -20.290 1.00 62.34 148 ALA A C 1
ATOM 1156 O O . ALA A 1 148 ? -1.769 -4.037 -19.089 1.00 62.34 148 ALA A O 1
ATOM 1157 N N . PHE A 1 149 ? -3.140 -4.558 -20.790 1.00 65.81 149 PHE A N 1
ATOM 1158 C CA . PHE A 1 149 ? -4.046 -5.362 -19.975 1.00 65.81 149 PHE A CA 1
ATOM 1159 C C . PHE A 1 149 ? -3.443 -6.750 -19.746 1.00 65.81 149 PHE A C 1
ATOM 1161 O O . PHE A 1 149 ? -3.347 -7.558 -20.669 1.00 65.81 149 PHE A O 1
ATOM 1168 N N . SER A 1 150 ? -3.035 -7.021 -18.511 1.00 62.47 150 SER A N 1
ATOM 1169 C CA . SER A 1 150 ? -2.464 -8.305 -18.108 1.00 62.47 150 SER A CA 1
ATOM 1170 C C . SER A 1 150 ? -2.960 -8.682 -16.708 1.00 62.47 150 SER A C 1
ATOM 1172 O O . SER A 1 150 ? -3.649 -7.902 -16.051 1.00 62.47 150 SER A O 1
ATOM 1174 N N . TRP A 1 151 ? -2.693 -9.905 -16.256 1.00 69.31 151 TRP A N 1
ATOM 1175 C CA . TRP A 1 151 ? -3.231 -10.425 -14.992 1.00 69.31 151 TRP A CA 1
ATOM 1176 C C . TRP A 1 151 ? -2.772 -9.616 -13.765 1.00 69.31 151 TRP A C 1
ATOM 1178 O O . TRP A 1 151 ? -3.498 -9.554 -12.777 1.00 69.31 151 TRP A O 1
ATOM 1188 N N . GLU A 1 152 ? -1.623 -8.938 -13.839 1.00 62.81 152 GLU A N 1
ATOM 1189 C CA . GLU A 1 152 ? -1.102 -8.046 -12.796 1.00 62.81 152 GLU A CA 1
ATOM 1190 C C . GLU A 1 152 ? -1.992 -6.814 -12.590 1.00 62.81 152 GLU A C 1
ATOM 1192 O O . GLU A 1 152 ? -1.974 -6.213 -11.524 1.00 62.81 152 GLU A O 1
ATOM 1197 N N . THR A 1 153 ? -2.783 -6.438 -13.598 1.00 68.06 153 THR A N 1
ATOM 1198 C CA . THR A 1 153 ? -3.766 -5.350 -13.515 1.00 68.06 153 THR A CA 1
ATOM 1199 C C . THR A 1 153 ? -4.967 -5.726 -12.636 1.00 68.06 153 THR A C 1
ATOM 1201 O O . THR A 1 153 ? -5.676 -4.843 -12.158 1.00 68.06 153 THR A O 1
ATOM 1204 N N . ALA A 1 154 ? -5.218 -7.024 -12.432 1.00 61.34 154 ALA A N 1
ATOM 1205 C CA . ALA A 1 154 ? -6.372 -7.538 -11.696 1.00 61.34 154 ALA A CA 1
ATOM 1206 C C . ALA A 1 154 ? -6.108 -7.785 -10.197 1.00 61.34 154 ALA A C 1
ATOM 1208 O O . ALA A 1 154 ? -7.032 -8.208 -9.496 1.00 61.34 154 ALA A O 1
ATOM 1209 N N . VAL A 1 155 ? -4.880 -7.551 -9.714 1.00 55.53 155 VAL A N 1
ATOM 1210 C CA . VAL A 1 155 ? -4.462 -7.778 -8.316 1.00 55.53 155 VAL A CA 1
ATOM 1211 C C . VAL A 1 155 ? -4.196 -6.461 -7.597 1.00 55.53 155 VAL A C 1
ATOM 1213 O O . VAL A 1 155 ? -4.622 -6.338 -6.426 1.00 55.53 155 VAL A O 1
#

Secondary structure (DSSP, 8-state):
-HHHHHHHHHHHHHHHHHHHHHHHTTTS-HHHHHHHHHHHHHHHHHHHHHHTTTHHHHHHHHHHHHH-HHHHHHHHHHHHHHHHHHHHHHHHHHTT-HHHHHHHHHHHHHHHHHHHHHHS-PPPPHHHHHHHHHHHHHHHHHHHHH----GGGG-